Protein AF-A0A923Z1P4-F1 (afdb_monomer_lite)

Radius of gyration: 16.59 Å; chains: 1; bounding box: 38×27×42 Å

pLDDT: mean 94.32, std 3.51, range [76.0, 98.5]

Structure (mmCIF, N/CA/C/O backbone):
data_AF-A0A923Z1P4-F1
#
_entry.id   AF-A0A923Z1P4-F1
#
loop_
_atom_site.group_PDB
_atom_site.id
_atom_site.type_symbol
_atom_site.label_atom_id
_atom_site.label_alt_id
_atom_site.label_comp_id
_atom_site.label_asym_id
_atom_site.label_entity_id
_atom_site.label_seq_id
_atom_site.pdbx_PDB_ins_code
_atom_site.Cartn_x
_atom_site.Cartn_y
_atom_site.Cartn_z
_atom_site.occupancy
_atom_site.B_iso_or_equiv
_atom_site.auth_seq_id
_atom_site.auth_comp_id
_atom_site.auth_asym_id
_atom_site.auth_atom_id
_atom_site.pdbx_PDB_model_num
ATOM 1 N N . GLU A 1 1 ? 2.259 -5.937 19.288 1.00 76.00 1 GLU A N 1
ATOM 2 C CA . GLU A 1 1 ? 2.828 -5.306 18.077 1.00 76.00 1 GLU A CA 1
ATOM 3 C C . GLU A 1 1 ? 3.674 -6.336 17.320 1.00 76.00 1 GLU A C 1
ATOM 5 O O . GLU A 1 1 ? 4.472 -7.015 17.959 1.00 76.00 1 GLU A O 1
ATOM 10 N N . ARG A 1 2 ? 3.454 -6.535 16.008 1.00 88.12 2 ARG A N 1
ATOM 11 C CA . ARG A 1 2 ? 3.975 -7.689 15.226 1.00 88.12 2 ARG A CA 1
ATOM 12 C C . ARG A 1 2 ? 5.436 -7.546 14.744 1.00 88.12 2 ARG A C 1
ATOM 14 O O . ARG A 1 2 ? 5.933 -8.443 14.079 1.00 88.12 2 ARG A O 1
ATOM 21 N N . LYS A 1 3 ? 6.131 -6.449 15.087 1.00 92.75 3 LYS A N 1
ATOM 22 C CA . LYS A 1 3 ? 7.526 -6.152 14.678 1.00 92.75 3 LYS A CA 1
ATOM 23 C C . LYS A 1 3 ? 7.766 -6.278 13.159 1.00 92.75 3 LYS A C 1
ATOM 25 O O . LYS A 1 3 ? 8.771 -6.830 12.732 1.00 92.75 3 LYS A O 1
ATOM 30 N N . LEU A 1 4 ? 6.841 -5.757 12.3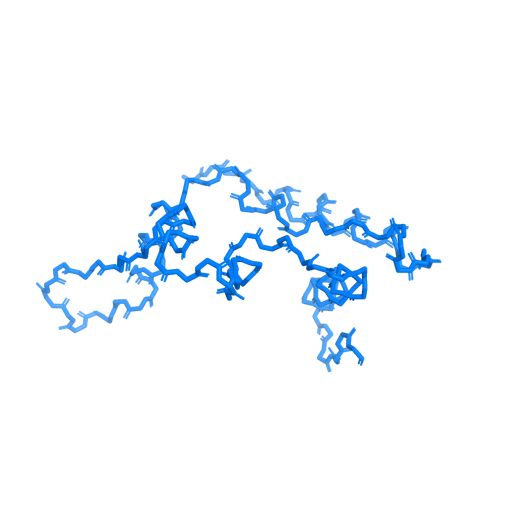51 1.00 94.81 4 LEU A N 1
ATOM 31 C CA . LEU A 1 4 ? 6.850 -5.900 10.885 1.00 94.81 4 LEU A CA 1
ATOM 32 C C . LEU A 1 4 ? 7.547 -4.750 10.139 1.00 94.81 4 LEU A C 1
ATOM 34 O O . LEU A 1 4 ? 7.506 -4.711 8.917 1.00 94.81 4 LEU A O 1
ATOM 38 N N . PHE A 1 5 ? 8.195 -3.817 10.844 1.00 94.06 5 PHE A N 1
ATOM 39 C CA . PHE A 1 5 ? 8.817 -2.643 10.216 1.00 94.06 5 PHE A CA 1
ATOM 40 C C . PHE A 1 5 ? 9.876 -2.987 9.159 1.00 94.06 5 PHE A C 1
ATOM 42 O O . PHE A 1 5 ? 10.008 -2.244 8.196 1.00 94.06 5 PHE A O 1
ATOM 49 N N . TYR A 1 6 ? 10.559 -4.130 9.281 1.00 96.56 6 TYR A N 1
ATOM 50 C CA . TYR A 1 6 ? 11.527 -4.596 8.281 1.00 96.56 6 TYR A CA 1
ATOM 51 C C . TYR A 1 6 ? 10.921 -4.745 6.872 1.00 96.56 6 TYR A C 1
ATOM 53 O O . TYR A 1 6 ? 11.626 -4.554 5.886 1.00 96.56 6 TYR A O 1
ATOM 61 N N . ILE A 1 7 ? 9.612 -5.021 6.764 1.00 97.81 7 ILE A N 1
ATOM 62 C CA . ILE A 1 7 ? 8.909 -5.129 5.476 1.00 97.81 7 ILE A CA 1
ATOM 63 C C . ILE A 1 7 ? 8.951 -3.793 4.730 1.00 97.81 7 ILE A C 1
ATOM 65 O O . ILE A 1 7 ? 9.076 -3.773 3.511 1.00 97.81 7 ILE A O 1
ATOM 69 N N . VAL A 1 8 ? 8.890 -2.664 5.443 1.00 97.62 8 VAL A N 1
ATOM 70 C CA . VAL A 1 8 ? 8.955 -1.329 4.829 1.00 97.62 8 VAL A CA 1
ATOM 71 C C . VAL A 1 8 ? 10.304 -1.130 4.132 1.00 97.62 8 VAL A C 1
ATOM 73 O O . VAL A 1 8 ? 10.337 -0.665 2.992 1.00 97.62 8 VAL A O 1
ATOM 76 N N . ASP A 1 9 ? 11.396 -1.538 4.780 1.00 98.00 9 ASP A N 1
ATOM 77 C CA . ASP A 1 9 ? 12.753 -1.430 4.237 1.00 98.00 9 ASP A CA 1
ATOM 78 C C . ASP A 1 9 ? 12.963 -2.387 3.050 1.00 98.00 9 ASP A C 1
ATOM 80 O O . ASP A 1 9 ? 13.551 -2.009 2.032 1.00 98.00 9 ASP A O 1
ATOM 84 N N . GLU A 1 10 ? 12.441 -3.615 3.140 1.00 98.38 10 GLU A N 1
ATOM 85 C CA . GLU A 1 10 ? 12.479 -4.597 2.049 1.00 98.38 10 GLU A CA 1
ATOM 86 C C . GLU A 1 10 ? 11.696 -4.119 0.823 1.00 98.38 10 GLU A C 1
ATOM 88 O O . GLU A 1 10 ? 12.212 -4.146 -0.298 1.00 98.38 10 GLU A O 1
ATOM 93 N N . VAL A 1 11 ? 10.471 -3.628 1.027 1.00 98.44 11 VAL A N 1
ATOM 94 C CA . VAL A 1 11 ? 9.636 -3.064 -0.038 1.00 98.44 11 VAL A CA 1
ATOM 95 C C . VAL A 1 11 ? 10.314 -1.848 -0.652 1.00 98.44 11 VAL A C 1
ATOM 97 O O . VAL A 1 11 ? 10.318 -1.708 -1.873 1.00 98.44 11 VAL A O 1
ATOM 100 N N . TYR A 1 12 ? 10.954 -0.994 0.150 1.00 98.50 12 TYR A N 1
ATOM 101 C CA . TYR A 1 12 ? 11.709 0.143 -0.370 1.00 98.50 12 TYR A CA 1
ATOM 102 C C . TYR A 1 12 ? 12.844 -0.317 -1.288 1.00 98.50 12 TYR A C 1
ATOM 104 O O . TYR A 1 12 ? 12.942 0.160 -2.421 1.00 98.50 12 TYR A O 1
ATOM 112 N N . ALA A 1 13 ? 13.655 -1.284 -0.853 1.00 98.50 13 ALA A N 1
ATOM 113 C CA . ALA A 1 13 ? 14.743 -1.826 -1.662 1.00 98.50 13 ALA A CA 1
ATOM 114 C C . ALA A 1 13 ? 14.238 -2.440 -2.983 1.00 98.50 13 ALA A C 1
ATOM 116 O O . ALA A 1 13 ? 14.824 -2.195 -4.041 1.00 98.50 13 ALA A O 1
ATOM 117 N N . LYS A 1 14 ? 13.120 -3.178 -2.942 1.00 98.44 14 LYS A N 1
ATOM 118 C CA . LYS A 1 14 ? 12.472 -3.770 -4.124 1.00 98.44 14 LYS A CA 1
ATOM 119 C C . LYS A 1 14 ? 11.867 -2.724 -5.065 1.00 98.44 14 LYS A C 1
ATOM 121 O O . LYS A 1 14 ? 11.988 -2.839 -6.280 1.00 98.44 14 LYS A O 1
ATOM 126 N N . CYS A 1 15 ? 11.234 -1.678 -4.540 1.00 98.00 15 CYS A N 1
ATOM 127 C CA . CYS A 1 15 ? 10.757 -0.559 -5.352 1.00 98.00 15 CYS A CA 1
ATOM 128 C C . CYS A 1 15 ? 11.935 0.155 -6.022 1.00 98.00 15 CYS A C 1
ATOM 130 O O . CYS A 1 15 ? 11.873 0.483 -7.207 1.00 98.00 15 CYS A O 1
ATOM 132 N N . LYS A 1 16 ? 13.031 0.362 -5.282 1.00 98.12 16 LYS A N 1
ATOM 133 C CA . LYS A 1 16 ? 14.200 1.093 -5.769 1.00 98.12 16 LYS A CA 1
ATOM 134 C C . LYS A 1 16 ? 14.961 0.352 -6.866 1.00 98.12 16 LYS A C 1
ATOM 136 O O . LYS A 1 16 ? 15.425 0.990 -7.808 1.00 98.12 16 LYS A O 1
ATOM 141 N N . SER A 1 17 ? 15.042 -0.978 -6.798 1.00 98.00 17 SER A N 1
ATOM 142 C CA . SER A 1 17 ? 15.678 -1.790 -7.846 1.00 98.00 17 SER A CA 1
ATOM 143 C C . SER A 1 17 ? 14.955 -1.724 -9.198 1.00 98.00 17 SER A C 1
ATOM 145 O O . SER A 1 17 ? 15.564 -2.030 -10.222 1.00 98.00 17 SER A O 1
ATOM 147 N N . GLN A 1 18 ? 13.694 -1.276 -9.219 1.00 97.38 18 GLN A N 1
ATOM 148 C CA . GLN A 1 18 ? 12.877 -1.174 -10.428 1.00 97.38 18 GLN A CA 1
ATOM 149 C C . GLN A 1 18 ? 12.852 0.227 -11.069 1.00 97.38 18 GLN A C 1
ATOM 151 O O . GLN A 1 18 ? 12.192 0.401 -12.088 1.00 97.38 18 GLN A O 1
ATOM 156 N N . GLU A 1 19 ? 13.555 1.236 -10.530 1.00 94.00 19 GLU A N 1
ATOM 157 C CA . GLU A 1 19 ? 13.435 2.636 -11.000 1.00 94.00 19 GLU A CA 1
ATOM 158 C C . GLU A 1 19 ? 13.753 2.858 -12.486 1.00 94.00 19 GLU A C 1
ATOM 160 O O . GLU A 1 19 ? 13.250 3.814 -13.073 1.00 94.00 19 GLU A O 1
ATOM 165 N N . ASN A 1 20 ? 14.589 2.001 -13.076 1.00 94.44 20 ASN A N 1
ATOM 166 C CA . ASN A 1 20 ? 15.034 2.117 -14.467 1.00 94.44 20 ASN A CA 1
ATOM 167 C C . ASN A 1 20 ? 14.440 1.036 -15.383 1.00 94.44 20 ASN A C 1
ATOM 169 O O . ASN A 1 20 ? 14.871 0.911 -16.530 1.00 94.44 20 ASN A O 1
ATOM 173 N N . LEU A 1 21 ? 13.502 0.230 -14.880 1.00 96.69 21 LEU A N 1
ATOM 174 C CA . LEU A 1 21 ? 12.798 -0.754 -15.694 1.00 96.69 21 LEU A CA 1
ATOM 175 C C . LEU A 1 21 ? 11.761 -0.073 -16.586 1.00 96.69 21 LEU A C 1
ATOM 177 O O . LEU A 1 21 ? 11.294 1.032 -16.298 1.00 96.69 21 LEU A O 1
ATOM 181 N N . LYS A 1 22 ? 11.389 -0.749 -17.673 1.00 96.62 22 LYS A N 1
ATOM 182 C CA . LYS A 1 22 ? 10.224 -0.339 -18.457 1.00 96.62 22 LYS A CA 1
ATOM 183 C C . LYS A 1 22 ? 8.960 -0.639 -17.666 1.00 96.62 22 LYS A C 1
ATOM 185 O O . LYS A 1 22 ? 8.941 -1.588 -16.888 1.00 96.62 22 LYS A O 1
ATOM 190 N N . ASP A 1 23 ? 7.905 0.138 -17.893 1.00 95.75 23 ASP A N 1
ATOM 191 C CA . ASP A 1 23 ? 6.641 0.010 -17.160 1.00 95.75 23 ASP A CA 1
ATOM 192 C C . ASP A 1 23 ? 6.135 -1.436 -17.133 1.00 95.75 23 ASP A C 1
ATOM 194 O O . ASP A 1 23 ? 5.701 -1.911 -16.087 1.00 95.75 23 ASP A O 1
ATOM 198 N N . GLU A 1 24 ? 6.220 -2.148 -18.262 1.00 95.88 24 GLU A N 1
ATOM 199 C CA . GLU A 1 24 ? 5.731 -3.524 -18.415 1.00 95.88 24 GLU A CA 1
ATOM 200 C C . GLU A 1 24 ? 6.478 -4.543 -17.541 1.00 95.88 24 GLU A C 1
ATOM 202 O O . GLU A 1 24 ? 5.980 -5.643 -17.313 1.00 95.88 24 GLU A O 1
ATOM 207 N N . GLU A 1 25 ? 7.666 -4.184 -17.057 1.00 95.94 25 GLU A N 1
ATOM 208 C CA . GLU A 1 25 ? 8.510 -5.008 -16.193 1.00 95.94 25 GLU A CA 1
ATOM 209 C C . GLU A 1 25 ? 8.346 -4.634 -14.707 1.00 95.94 25 GLU A C 1
ATOM 211 O O . GLU A 1 25 ? 8.867 -5.336 -13.839 1.00 95.94 25 GLU A O 1
ATOM 216 N N . VAL A 1 26 ? 7.621 -3.549 -14.390 1.00 96.75 26 VAL A N 1
ATOM 217 C CA . VAL A 1 26 ? 7.443 -3.073 -13.012 1.00 96.75 26 VAL A CA 1
ATOM 218 C C . VAL A 1 26 ? 6.317 -3.823 -12.302 1.00 96.75 26 VAL A C 1
ATOM 220 O O . VAL A 1 26 ? 5.151 -3.794 -12.701 1.00 96.75 26 VAL A O 1
ATOM 223 N N . THR A 1 27 ? 6.657 -4.411 -11.158 1.00 96.69 27 THR A N 1
ATOM 224 C CA . THR A 1 27 ? 5.718 -5.025 -10.210 1.00 96.69 27 THR A CA 1
ATOM 225 C C . THR A 1 27 ? 5.455 -4.091 -9.030 1.00 96.69 27 THR A C 1
ATOM 227 O O . THR A 1 27 ? 6.394 -3.510 -8.478 1.00 96.69 27 THR A O 1
ATOM 230 N N . ASN A 1 28 ? 4.193 -3.953 -8.613 1.00 97.25 28 ASN A N 1
ATOM 231 C CA . ASN A 1 28 ? 3.833 -3.226 -7.395 1.00 97.25 28 ASN A CA 1
ATOM 232 C C . ASN A 1 28 ? 4.226 -4.038 -6.148 1.00 97.25 28 ASN A C 1
ATOM 234 O O . ASN A 1 28 ? 3.557 -5.013 -5.816 1.00 97.25 28 ASN A O 1
ATOM 238 N N . PHE A 1 29 ? 5.279 -3.617 -5.443 1.00 97.75 29 PHE A N 1
ATOM 239 C CA . PHE A 1 29 ? 5.711 -4.265 -4.195 1.00 97.75 29 PHE A CA 1
ATOM 240 C C . PHE A 1 29 ? 5.072 -3.662 -2.942 1.00 97.75 29 PHE A C 1
ATOM 242 O O . PHE A 1 29 ? 5.194 -4.223 -1.857 1.00 97.75 29 PHE A O 1
ATOM 249 N N . VAL A 1 30 ? 4.359 -2.540 -3.064 1.00 97.12 30 VAL A N 1
ATOM 250 C CA . VAL A 1 30 ? 3.716 -1.871 -1.922 1.00 97.12 30 VAL A CA 1
ATOM 251 C C . VAL A 1 30 ? 2.605 -2.736 -1.317 1.00 97.12 30 VAL A C 1
ATOM 253 O O . VAL A 1 30 ? 2.328 -2.636 -0.124 1.00 97.12 30 VAL A O 1
ATOM 256 N N . THR A 1 31 ? 2.015 -3.644 -2.100 1.00 96.62 31 THR A N 1
ATOM 257 C CA . THR A 1 31 ? 1.039 -4.637 -1.617 1.00 96.62 31 THR A CA 1
ATOM 258 C C . THR A 1 31 ? 1.606 -5.540 -0.518 1.00 96.62 31 THR A C 1
ATOM 260 O O . THR A 1 31 ? 0.866 -5.936 0.382 1.00 96.62 31 THR A O 1
ATOM 263 N N . GLU A 1 32 ? 2.916 -5.804 -0.507 1.00 97.44 32 GLU A N 1
ATOM 264 C CA . GLU A 1 32 ? 3.560 -6.635 0.518 1.00 97.44 32 GLU A CA 1
ATOM 265 C C . GLU A 1 32 ? 3.493 -6.017 1.923 1.00 97.44 32 GLU A C 1
ATOM 267 O O . GLU A 1 32 ? 3.513 -6.749 2.909 1.00 97.44 32 GLU A O 1
ATOM 272 N N . ILE A 1 33 ? 3.351 -4.689 2.036 1.00 96.75 33 ILE A N 1
ATOM 273 C CA . ILE A 1 33 ? 3.153 -4.012 3.329 1.00 96.75 33 ILE A CA 1
ATOM 274 C C . ILE A 1 33 ? 1.840 -4.463 3.975 1.00 96.75 33 ILE A C 1
ATOM 276 O O . ILE A 1 33 ? 1.761 -4.595 5.196 1.00 96.75 33 ILE A O 1
ATOM 280 N N . TYR A 1 34 ? 0.816 -4.710 3.158 1.00 94.88 34 TYR A N 1
ATOM 281 C CA . TYR A 1 34 ? -0.528 -5.058 3.610 1.00 94.88 34 TYR A CA 1
ATOM 282 C C . TYR A 1 34 ? -0.765 -6.571 3.673 1.00 94.88 34 TYR A C 1
ATOM 284 O O . TYR A 1 34 ? -1.615 -7.008 4.439 1.00 94.88 34 TYR A O 1
ATOM 292 N N . ALA A 1 35 ? 0.013 -7.374 2.941 1.00 95.56 35 ALA A N 1
ATOM 293 C CA . ALA A 1 35 ? -0.120 -8.833 2.888 1.00 95.56 35 ALA A CA 1
ATOM 294 C C . ALA A 1 35 ? -0.150 -9.563 4.256 1.00 95.56 35 ALA A C 1
ATOM 296 O O . ALA A 1 35 ? -0.833 -10.580 4.357 1.00 95.56 35 ALA A O 1
ATOM 297 N N . PRO A 1 36 ? 0.540 -9.103 5.323 1.00 96.38 36 PRO A N 1
ATOM 298 C CA . PRO A 1 36 ? 0.460 -9.746 6.636 1.00 96.38 36 PRO A CA 1
ATOM 299 C C . PRO A 1 36 ? -0.857 -9.517 7.390 1.00 96.38 36 PRO A C 1
ATOM 301 O O . PRO A 1 36 ? -1.019 -10.091 8.473 1.00 96.38 36 PRO A O 1
ATOM 304 N N . PHE A 1 37 ? -1.736 -8.647 6.890 1.00 94.75 37 PHE A N 1
ATOM 305 C CA . PHE A 1 37 ? -2.941 -8.195 7.577 1.00 94.75 37 PHE A CA 1
ATOM 306 C C . PHE A 1 37 ? -4.202 -8.695 6.882 1.00 94.75 37 PHE A C 1
ATOM 308 O O . PHE A 1 37 ? -4.332 -8.626 5.662 1.00 94.75 37 PHE A O 1
ATOM 315 N N . GLU A 1 38 ? -5.173 -9.117 7.681 1.00 94.12 38 GLU A N 1
ATOM 316 C CA . GLU A 1 38 ? -6.518 -9.388 7.189 1.00 94.12 38 GLU A CA 1
ATOM 317 C C . GLU A 1 38 ? -7.244 -8.071 6.850 1.00 94.12 38 GLU A C 1
ATOM 319 O O . GLU A 1 38 ? -7.056 -7.063 7.544 1.00 94.12 38 GLU A O 1
ATOM 324 N N . PRO A 1 39 ? -8.159 -8.053 5.861 1.00 91.75 39 PRO A N 1
ATOM 325 C CA . PRO A 1 39 ? -8.941 -6.857 5.532 1.00 91.75 39 PRO A CA 1
ATOM 326 C C . PRO A 1 39 ? -9.682 -6.249 6.735 1.00 91.75 39 PRO A C 1
ATOM 328 O O . PRO A 1 39 ? -9.817 -5.026 6.849 1.00 91.75 39 PRO A O 1
ATOM 331 N N . GLN A 1 40 ? -10.130 -7.092 7.672 1.00 93.19 40 GLN A N 1
ATOM 332 C CA . GLN A 1 40 ? -10.777 -6.638 8.901 1.00 93.19 40 GLN A CA 1
ATOM 333 C C . GLN A 1 40 ? -9.801 -5.920 9.846 1.00 93.19 40 GLN A C 1
ATOM 335 O O . GLN A 1 40 ? -10.183 -4.906 10.424 1.00 93.19 40 GLN A O 1
ATOM 340 N N . GLU A 1 41 ? -8.543 -6.369 9.961 1.00 94.75 41 GLU A N 1
ATOM 341 C CA . GLU A 1 41 ? -7.523 -5.686 10.776 1.00 94.75 41 GLU A CA 1
ATOM 342 C C . GLU A 1 41 ? -7.263 -4.270 10.244 1.00 94.75 41 GLU A C 1
ATOM 344 O O . GLU A 1 41 ? -7.170 -3.312 11.016 1.00 94.75 41 GLU A O 1
ATOM 349 N N . VAL A 1 42 ? -7.198 -4.120 8.917 1.00 94.00 42 VAL A N 1
ATOM 350 C CA . VAL A 1 42 ? -7.053 -2.811 8.266 1.00 94.00 42 VAL A CA 1
ATOM 351 C C . VAL A 1 42 ? -8.274 -1.935 8.554 1.00 94.00 42 VAL A C 1
ATOM 353 O O . VAL A 1 42 ? -8.125 -0.787 8.971 1.00 94.00 42 VAL A O 1
ATOM 356 N N . SER A 1 43 ? -9.481 -2.479 8.400 1.00 94.38 43 SER A N 1
ATOM 357 C CA . SER A 1 43 ? -10.738 -1.759 8.652 1.00 94.38 43 SER A CA 1
ATOM 358 C C . SER A 1 43 ? -10.862 -1.293 10.107 1.00 94.38 43 SER A C 1
ATOM 360 O O . SER A 1 43 ? -11.231 -0.145 10.377 1.00 94.38 43 SER A O 1
ATOM 362 N N . ASP A 1 44 ? -10.495 -2.156 11.054 1.00 95.25 44 ASP A N 1
ATOM 363 C CA . ASP A 1 44 ? -10.473 -1.840 12.480 1.00 95.25 44 ASP A CA 1
ATOM 364 C C . ASP A 1 44 ? -9.443 -0.746 12.785 1.00 95.25 44 ASP A C 1
ATOM 366 O O . ASP A 1 44 ? -9.743 0.188 13.530 1.00 95.25 44 ASP A O 1
ATOM 370 N N . LYS A 1 45 ? -8.263 -0.787 12.151 1.00 95.44 45 LYS A N 1
ATOM 371 C CA . LYS A 1 45 ? -7.246 0.253 12.336 1.00 95.44 45 LYS A CA 1
ATOM 372 C C . LYS A 1 45 ? -7.670 1.606 11.768 1.00 95.44 45 LYS A C 1
ATOM 374 O O . LYS A 1 45 ? -7.412 2.632 12.393 1.00 95.44 45 LYS A O 1
ATOM 379 N N . ILE A 1 46 ? -8.349 1.635 10.621 1.00 94.81 46 ILE A N 1
ATOM 380 C CA . ILE A 1 46 ? -8.923 2.879 10.081 1.00 94.81 46 ILE A CA 1
ATOM 381 C C . ILE A 1 46 ? -10.000 3.407 11.040 1.00 94.81 46 ILE A C 1
ATOM 383 O O . ILE A 1 46 ? -10.038 4.606 11.312 1.00 94.81 46 ILE A O 1
ATOM 387 N N . SER A 1 47 ? -10.832 2.521 11.599 1.00 95.94 47 SER A N 1
ATOM 388 C CA . SER A 1 47 ? -11.849 2.893 12.593 1.00 95.94 47 SER A CA 1
ATOM 389 C C . SER A 1 47 ? -11.208 3.556 13.813 1.00 95.94 47 SER A C 1
ATOM 391 O O . SER A 1 47 ? -11.656 4.618 14.234 1.00 95.94 47 SER A O 1
ATOM 393 N N . GLU A 1 48 ? -10.117 2.988 14.331 1.00 95.06 48 GLU A N 1
ATOM 394 C CA . GLU A 1 48 ? -9.337 3.563 15.432 1.00 95.06 48 GLU A CA 1
ATOM 395 C C . GLU A 1 48 ? -8.790 4.958 15.084 1.00 95.06 48 GLU A C 1
ATOM 397 O O . GLU A 1 48 ? -8.940 5.884 15.875 1.00 95.06 48 GLU A O 1
ATOM 402 N N . ILE A 1 49 ? -8.210 5.134 13.888 1.00 95.50 49 ILE A N 1
ATOM 403 C CA . ILE A 1 49 ? -7.631 6.414 13.437 1.00 95.50 49 ILE A CA 1
ATOM 404 C C . ILE A 1 49 ? -8.700 7.507 13.297 1.00 95.50 49 ILE A C 1
ATOM 406 O O . ILE A 1 49 ? -8.434 8.671 13.594 1.00 95.50 49 ILE A O 1
ATOM 410 N N . LEU A 1 50 ? -9.898 7.153 12.824 1.00 94.81 50 LEU A N 1
ATOM 411 C CA . LEU A 1 50 ? -10.987 8.108 12.599 1.00 94.81 50 LEU A CA 1
ATOM 412 C C . LEU A 1 50 ? -11.839 8.373 13.848 1.00 94.81 50 LEU A C 1
ATOM 414 O O . LEU A 1 50 ? -12.590 9.351 13.876 1.00 94.81 50 LEU A O 1
ATOM 418 N N . THR A 1 51 ? -11.746 7.531 14.878 1.00 95.69 51 THR A N 1
ATOM 419 C CA . THR A 1 51 ? -12.520 7.708 16.110 1.00 95.69 51 THR A CA 1
ATOM 420 C C . THR A 1 51 ? -11.915 8.822 16.957 1.00 95.69 51 THR A C 1
ATOM 422 O O . THR A 1 51 ? -10.849 8.673 17.548 1.00 95.69 51 THR A O 1
ATOM 425 N N . SER A 1 52 ? -12.622 9.950 17.052 1.00 95.19 52 SER A N 1
ATOM 426 C CA . SER A 1 52 ? -12.264 11.030 17.978 1.00 95.19 52 SER A CA 1
ATOM 427 C C . SER A 1 52 ? -12.470 10.607 19.437 1.00 95.19 52 SER A C 1
ATOM 429 O O . SER A 1 52 ? -13.410 9.876 19.752 1.00 95.19 52 SER A O 1
ATOM 431 N N . SER A 1 53 ? -11.656 11.153 20.345 1.00 94.50 53 SER A N 1
ATOM 432 C CA . SER A 1 53 ? -11.772 10.953 21.797 1.00 94.50 53 SER A CA 1
ATOM 433 C C . SER A 1 53 ? -13.119 11.386 22.387 1.00 94.50 53 SER A C 1
ATOM 435 O O . SER A 1 53 ? -13.493 10.922 23.461 1.00 94.50 53 SER A O 1
ATOM 437 N N . ASP A 1 54 ? -13.850 12.270 21.704 1.00 97.25 54 ASP A N 1
ATOM 438 C CA . ASP A 1 54 ? -15.164 12.749 22.152 1.00 97.25 54 ASP A CA 1
ATOM 439 C C . ASP A 1 54 ? -16.292 11.736 21.891 1.00 97.25 54 ASP A C 1
ATOM 441 O O . ASP A 1 54 ? -17.391 11.857 22.444 1.00 97.25 54 ASP A O 1
ATOM 445 N N . ILE A 1 55 ? -16.039 10.726 21.054 1.00 95.88 55 ILE A N 1
ATOM 446 C CA . ILE A 1 55 ? -17.011 9.693 20.709 1.00 95.88 55 ILE A CA 1
ATOM 447 C C . ILE A 1 55 ? -17.027 8.633 21.813 1.00 95.88 55 ILE A C 1
ATOM 449 O O . ILE A 1 55 ? -16.035 7.966 22.087 1.00 95.88 55 ILE A O 1
ATOM 453 N N . LYS A 1 56 ? -18.193 8.454 22.441 1.00 94.62 56 LYS A N 1
ATOM 454 C CA . LYS A 1 56 ? -18.407 7.495 23.543 1.00 94.62 56 LYS A CA 1
ATOM 455 C C . LYS A 1 56 ? -19.042 6.173 23.100 1.00 94.62 56 LYS A C 1
ATOM 457 O O . LYS A 1 56 ? -19.440 5.375 23.944 1.00 94.62 56 LYS A O 1
ATOM 462 N N . ALA A 1 57 ? -19.190 5.975 21.794 1.00 95.06 57 ALA A N 1
ATOM 463 C CA . ALA A 1 57 ? -19.737 4.768 21.188 1.00 95.06 57 ALA A CA 1
ATOM 464 C C . ALA A 1 57 ? -18.652 4.042 20.387 1.00 95.06 57 ALA A C 1
ATOM 466 O O . ALA A 1 57 ? -17.705 4.664 19.912 1.00 95.06 57 ALA A O 1
ATOM 467 N N . GLU A 1 58 ? -18.806 2.731 20.218 1.00 93.62 58 GLU A N 1
ATOM 468 C CA . GLU A 1 58 ? -17.938 1.963 19.330 1.00 93.62 58 GLU A CA 1
ATOM 469 C C . GLU A 1 58 ? -18.190 2.373 17.874 1.00 93.62 58 GLU A C 1
ATOM 471 O O . GLU A 1 58 ? -19.326 2.344 17.394 1.00 93.62 58 GLU A O 1
ATOM 476 N N . VAL A 1 59 ? -17.125 2.762 17.173 1.00 94.75 59 VAL A N 1
ATOM 477 C CA . VAL A 1 59 ? -17.162 3.076 15.743 1.00 94.75 59 VAL A CA 1
ATOM 478 C C . VAL A 1 59 ? -16.533 1.920 14.985 1.00 94.75 59 VAL A C 1
ATOM 480 O O . VAL A 1 59 ? -15.412 1.503 15.276 1.00 94.75 59 VAL A O 1
ATOM 483 N N . LYS A 1 60 ? -17.255 1.421 13.983 1.00 95.00 60 LYS A N 1
ATOM 484 C CA . LYS A 1 60 ? -16.777 0.399 13.056 1.00 95.00 60 LYS A CA 1
ATOM 485 C C . LYS A 1 60 ? -16.946 0.881 11.628 1.00 95.00 60 LYS A C 1
ATOM 487 O O . LYS A 1 60 ? -18.007 1.376 11.253 1.00 95.00 60 LYS A O 1
ATOM 492 N N . ILE A 1 61 ? -15.901 0.703 10.833 1.00 92.56 61 ILE A N 1
ATOM 493 C CA . ILE A 1 61 ? -15.929 0.901 9.389 1.00 92.56 61 ILE A CA 1
ATOM 494 C C . ILE A 1 61 ? -16.138 -0.456 8.741 1.00 92.56 61 ILE A C 1
ATOM 496 O O . ILE A 1 61 ? -15.393 -1.401 8.992 1.00 92.56 61 ILE A O 1
ATOM 500 N N . ILE A 1 62 ? -17.169 -0.536 7.907 1.00 91.00 62 ILE A N 1
ATOM 501 C CA . ILE A 1 62 ? -17.537 -1.749 7.190 1.00 91.00 62 ILE A CA 1
ATOM 502 C C . ILE A 1 62 ? -17.283 -1.494 5.710 1.00 91.00 62 ILE A C 1
ATOM 504 O O . ILE A 1 62 ? -17.932 -0.639 5.105 1.00 91.00 62 ILE A O 1
ATOM 508 N N . PHE A 1 63 ? -16.346 -2.243 5.135 1.00 88.56 63 PHE A N 1
ATOM 509 C CA . PHE A 1 63 ? -16.149 -2.299 3.691 1.00 88.56 63 PHE A CA 1
ATOM 510 C C . PHE A 1 63 ? -16.895 -3.497 3.106 1.00 88.56 63 PHE A C 1
ATOM 512 O O . PHE A 1 63 ? -17.013 -4.547 3.736 1.00 88.56 63 PHE A O 1
ATOM 519 N N . GLN A 1 64 ? -17.391 -3.334 1.881 1.00 88.69 64 GLN A N 1
ATOM 520 C CA . GLN A 1 64 ? -17.862 -4.460 1.085 1.00 88.69 64 GLN A CA 1
ATOM 521 C C . GLN A 1 64 ? -16.660 -5.314 0.657 1.00 88.69 64 GLN A C 1
ATOM 523 O O . GLN A 1 64 ? -15.613 -4.758 0.324 1.00 88.69 64 GLN A O 1
ATOM 528 N N . THR A 1 65 ? -16.800 -6.643 0.634 1.00 91.25 65 THR A N 1
ATOM 529 C CA . THR A 1 65 ? -15.716 -7.507 0.135 1.00 91.25 65 THR A CA 1
ATOM 530 C C . THR A 1 65 ? -15.487 -7.293 -1.362 1.00 91.25 65 THR A C 1
ATOM 532 O O . THR A 1 65 ? -16.399 -6.874 -2.083 1.00 91.25 65 THR A O 1
ATOM 535 N N . VAL A 1 66 ? -14.283 -7.600 -1.850 1.00 91.31 66 VAL A N 1
ATOM 536 C CA . VAL A 1 66 ? -13.947 -7.458 -3.277 1.00 91.31 66 VAL A CA 1
ATOM 537 C C . VAL A 1 66 ? -14.855 -8.339 -4.140 1.00 91.31 66 VAL A C 1
ATOM 539 O O . VAL A 1 66 ? -15.371 -7.890 -5.161 1.00 91.31 66 VAL A O 1
ATOM 542 N N . GLU A 1 67 ? -15.162 -9.553 -3.686 1.00 93.19 67 GLU A N 1
ATOM 543 C CA . GLU A 1 67 ? -16.059 -10.474 -4.387 1.00 93.19 67 GLU A CA 1
ATOM 544 C C . GLU A 1 67 ? -17.465 -9.882 -4.517 1.00 93.19 67 GLU A C 1
ATOM 546 O O . GLU A 1 67 ? -18.074 -9.904 -5.588 1.00 93.19 67 GLU A O 1
ATOM 551 N N . ASN A 1 68 ? -17.984 -9.300 -3.436 1.00 93.75 68 ASN A N 1
ATOM 552 C CA . ASN A 1 68 ? -19.304 -8.692 -3.464 1.00 93.75 68 ASN A CA 1
ATOM 553 C C . ASN A 1 68 ? -19.329 -7.385 -4.270 1.00 93.75 68 ASN A C 1
ATOM 555 O O . ASN A 1 68 ? -20.359 -7.059 -4.863 1.00 93.75 68 ASN A O 1
ATOM 559 N N . LEU A 1 69 ? -18.219 -6.640 -4.320 1.00 92.38 69 LEU A N 1
ATOM 560 C CA . LEU A 1 69 ? -18.062 -5.504 -5.227 1.00 92.38 69 LEU A CA 1
ATOM 561 C C . LEU A 1 69 ? -18.181 -5.962 -6.685 1.00 92.38 69 LEU A C 1
ATOM 563 O O . LEU A 1 69 ? -18.917 -5.348 -7.457 1.00 92.38 69 LEU A O 1
ATOM 567 N N . HIS A 1 70 ? -17.536 -7.069 -7.056 1.00 94.00 70 HIS A N 1
ATOM 568 C CA . HIS A 1 70 ? -17.632 -7.629 -8.408 1.00 94.00 70 HIS A CA 1
ATOM 569 C C . HIS A 1 70 ? -19.047 -8.116 -8.748 1.00 94.00 70 HIS A C 1
ATOM 571 O O . HIS A 1 70 ? -19.494 -7.938 -9.881 1.00 94.00 70 HIS A O 1
ATOM 577 N N . ILE A 1 71 ? -19.782 -8.668 -7.776 1.00 96.06 71 ILE A N 1
ATOM 578 C CA . ILE A 1 71 ? -21.197 -9.045 -7.949 1.00 96.06 71 ILE A CA 1
ATOM 579 C C . ILE A 1 71 ? -22.073 -7.805 -8.170 1.00 96.06 71 ILE A C 1
ATOM 581 O O . ILE A 1 71 ? -22.930 -7.801 -9.054 1.00 96.06 71 ILE A O 1
ATOM 585 N N . ALA A 1 72 ? -21.871 -6.752 -7.376 1.00 93.88 72 ALA A N 1
ATOM 586 C CA . ALA A 1 72 ? -22.678 -5.536 -7.445 1.00 93.88 72 ALA A CA 1
ATOM 587 C C . ALA A 1 72 ? -22.383 -4.698 -8.703 1.00 93.88 72 ALA A C 1
ATOM 589 O O . ALA A 1 72 ? -23.298 -4.130 -9.302 1.00 93.88 72 ALA A O 1
ATOM 590 N N . CYS A 1 73 ? -21.115 -4.639 -9.118 1.00 93.44 73 CYS A N 1
ATOM 591 C CA . CYS A 1 73 ? -20.615 -3.758 -10.172 1.00 93.44 73 CYS A CA 1
ATOM 592 C C . CYS A 1 73 ? -19.800 -4.517 -11.243 1.00 93.44 73 CYS A C 1
ATOM 594 O O . CYS A 1 73 ? -18.659 -4.148 -11.523 1.00 93.44 73 CYS A O 1
ATOM 596 N N . PRO A 1 74 ? -20.368 -5.516 -11.945 1.00 93.19 74 PRO A N 1
ATOM 597 C CA . PRO A 1 74 ? -19.608 -6.441 -12.800 1.00 93.19 74 PRO A CA 1
ATOM 598 C C . PRO A 1 74 ? -18.924 -5.795 -14.016 1.00 93.19 74 PRO A C 1
ATOM 600 O O . PRO A 1 74 ? -18.060 -6.401 -14.640 1.00 93.19 74 PRO A O 1
ATOM 603 N N . LYS A 1 75 ? -19.320 -4.573 -14.391 1.00 93.38 75 LYS A N 1
ATOM 604 C CA . LYS A 1 75 ? -18.724 -3.813 -15.507 1.00 93.38 75 LYS A CA 1
ATOM 605 C C . LYS A 1 75 ? -17.770 -2.707 -15.054 1.00 93.38 75 LYS A C 1
ATOM 607 O O . LYS A 1 75 ? -17.148 -2.074 -15.896 1.00 93.38 75 LYS A O 1
ATOM 612 N N . ASN A 1 76 ? -17.690 -2.453 -13.751 1.00 88.75 76 ASN A N 1
ATOM 613 C CA . ASN A 1 76 ? -16.906 -1.377 -13.154 1.00 88.75 76 ASN A CA 1
ATOM 614 C C . ASN A 1 76 ? -16.276 -1.909 -11.864 1.00 88.75 76 ASN A C 1
ATOM 616 O O . ASN A 1 76 ? -16.683 -1.515 -10.774 1.00 88.75 76 ASN A O 1
ATOM 620 N N . LEU A 1 77 ? -15.340 -2.853 -12.003 1.00 88.75 77 LEU A N 1
ATOM 621 C CA . LEU A 1 77 ? -14.819 -3.610 -10.864 1.00 88.75 77 LEU A CA 1
ATOM 622 C C . LEU A 1 77 ? -14.123 -2.693 -9.855 1.00 88.75 77 LEU A C 1
ATOM 624 O O . LEU A 1 77 ? -14.453 -2.753 -8.679 1.00 88.75 77 LEU A O 1
ATOM 628 N N . GLY A 1 78 ? -13.240 -1.796 -10.318 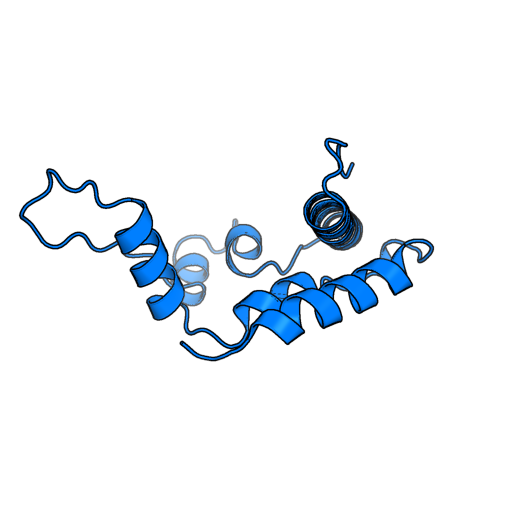1.00 88.88 78 GLY A N 1
ATOM 629 C CA . GLY A 1 78 ? -12.657 -0.723 -9.495 1.00 88.88 78 GLY A CA 1
ATOM 630 C C . GLY A 1 78 ? -11.941 -1.200 -8.224 1.00 88.88 78 GLY A C 1
ATOM 631 O O . GLY A 1 78 ? -11.685 -0.412 -7.322 1.00 88.88 78 GLY A O 1
ATOM 632 N N . ASP A 1 79 ? -11.629 -2.482 -8.141 1.00 92.44 79 ASP A N 1
ATOM 633 C CA . ASP A 1 79 ? -11.070 -3.169 -6.987 1.00 92.44 79 ASP A CA 1
ATOM 634 C C . ASP A 1 79 ? -9.606 -2.815 -6.745 1.00 92.44 79 ASP A C 1
ATOM 636 O O . ASP A 1 79 ? -9.165 -2.824 -5.600 1.00 92.44 79 ASP A O 1
ATOM 640 N N . TRP A 1 80 ? -8.889 -2.395 -7.788 1.00 92.31 80 TRP A N 1
ATOM 641 C CA . TRP A 1 80 ? -7.509 -1.911 -7.704 1.00 92.31 80 TRP A CA 1
ATOM 642 C C . TRP A 1 80 ? -7.300 -0.784 -6.678 1.00 92.31 80 TRP A C 1
ATOM 644 O O . TRP A 1 80 ? -6.208 -0.670 -6.123 1.00 92.31 80 TRP A O 1
ATOM 654 N N . TYR A 1 81 ? -8.334 0.015 -6.366 1.00 88.12 81 TYR A N 1
ATOM 655 C CA . TYR A 1 81 ? -8.285 1.011 -5.283 1.00 88.12 81 TYR A CA 1
ATOM 656 C C . TYR A 1 81 ? -8.075 0.385 -3.896 1.00 88.12 81 TYR A C 1
ATOM 658 O O . TYR A 1 81 ? -7.543 1.042 -3.003 1.00 88.12 81 TYR A O 1
ATOM 666 N N . PHE A 1 82 ? -8.505 -0.864 -3.716 1.00 89.62 82 PHE A N 1
ATOM 667 C CA . PHE A 1 82 ? -8.469 -1.598 -2.453 1.00 89.62 82 PHE A CA 1
ATOM 668 C C . PHE A 1 82 ? -7.403 -2.698 -2.451 1.00 89.62 82 PHE A C 1
ATOM 670 O O . PHE A 1 82 ? -6.802 -2.956 -1.413 1.00 89.62 82 PHE A O 1
ATOM 677 N N . THR A 1 83 ? -7.153 -3.337 -3.596 1.00 92.06 83 THR A N 1
ATOM 678 C CA . THR A 1 83 ? -6.195 -4.447 -3.720 1.00 92.06 83 THR A CA 1
ATOM 679 C C . THR A 1 83 ? -4.782 -3.984 -4.066 1.00 92.06 83 THR A C 1
ATOM 681 O O . THR A 1 83 ? -3.817 -4.694 -3.794 1.00 92.06 83 THR A O 1
ATOM 684 N N . GLY A 1 84 ? -4.641 -2.805 -4.684 1.00 93.38 84 GLY A N 1
ATOM 685 C CA . GLY A 1 84 ? -3.379 -2.353 -5.268 1.00 93.38 84 GLY A CA 1
ATOM 686 C C . GLY A 1 84 ? -2.988 -3.090 -6.556 1.00 93.38 84 GLY A C 1
ATOM 687 O O . GLY A 1 84 ? -1.871 -2.894 -7.038 1.00 93.38 84 GLY A O 1
ATOM 688 N N . ASP A 1 85 ? -3.878 -3.913 -7.119 1.00 93.25 85 ASP A N 1
ATOM 689 C CA . ASP A 1 85 ? -3.671 -4.604 -8.396 1.00 93.25 85 ASP A CA 1
ATOM 690 C C . ASP A 1 85 ? -4.023 -3.675 -9.565 1.00 93.25 85 ASP A C 1
ATOM 692 O O . ASP A 1 85 ? -5.141 -3.663 -10.083 1.00 93.25 85 ASP A O 1
ATOM 696 N N . TYR A 1 86 ? -3.092 -2.788 -9.917 1.00 93.75 86 TYR A N 1
ATOM 697 C CA . TYR A 1 86 ? -3.339 -1.774 -10.935 1.00 93.75 86 TYR A CA 1
ATOM 698 C C . TYR A 1 86 ? -3.519 -2.405 -12.324 1.00 93.75 86 TYR A C 1
ATOM 700 O O . TYR A 1 86 ? -2.664 -3.165 -12.774 1.00 93.75 86 TYR A O 1
ATOM 708 N N . PRO A 1 87 ? -4.540 -1.987 -13.099 1.00 90.88 87 PRO A N 1
ATOM 709 C CA . PRO A 1 87 ? -4.804 -2.558 -14.421 1.00 90.88 87 PRO A CA 1
ATOM 710 C C . PRO A 1 87 ? -3.797 -2.114 -15.493 1.00 90.88 87 PRO A C 1
ATOM 712 O O . PRO A 1 87 ? -3.891 -2.539 -16.643 1.00 90.88 87 PRO A O 1
ATOM 715 N N . THR A 1 88 ? -2.872 -1.207 -15.162 1.00 92.75 88 THR A N 1
ATOM 716 C CA . THR A 1 88 ? -1.888 -0.676 -16.108 1.00 92.75 88 THR A CA 1
ATOM 717 C C . THR A 1 88 ? -0.484 -0.725 -15.527 1.00 92.75 88 THR A C 1
ATOM 719 O O . THR A 1 88 ? -0.261 -0.392 -14.363 1.00 92.75 88 THR A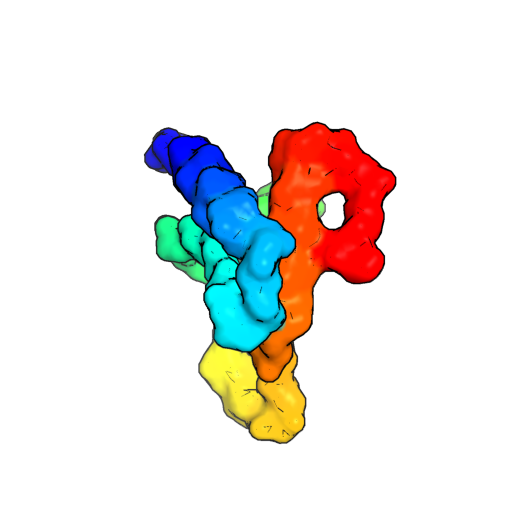 O 1
ATOM 722 N N . ALA A 1 89 ? 0.472 -1.054 -16.391 1.00 93.31 89 ALA A N 1
ATOM 723 C CA . ALA A 1 89 ? 1.898 -1.073 -16.093 1.00 93.31 89 ALA A CA 1
ATOM 7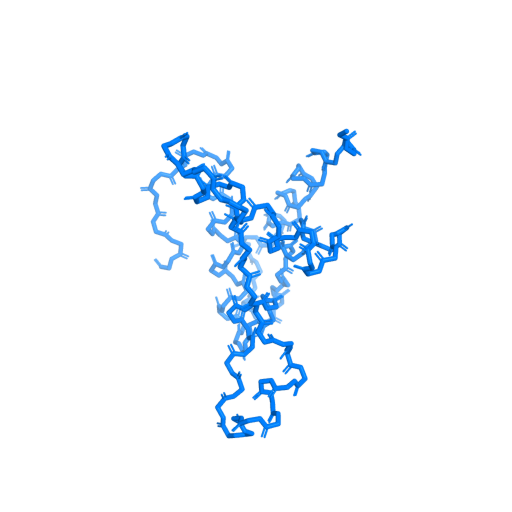24 C C . ALA A 1 89 ? 2.404 0.271 -15.519 1.00 93.31 89 ALA A C 1
ATOM 726 O O . ALA A 1 89 ? 3.114 0.317 -14.513 1.00 93.31 89 ALA A O 1
ATOM 727 N N . GLY A 1 90 ? 1.933 1.392 -16.079 1.00 94.75 90 GLY A N 1
ATOM 728 C CA . GLY A 1 90 ? 2.230 2.729 -15.558 1.00 94.75 90 GLY A CA 1
ATOM 729 C C . GLY A 1 90 ? 1.724 2.958 -14.126 1.00 94.75 90 GLY A C 1
ATOM 730 O O . GLY A 1 90 ? 2.368 3.677 -13.363 1.00 94.75 90 GLY A O 1
ATOM 731 N N . GLY A 1 91 ? 0.619 2.316 -13.729 1.00 94.88 91 GLY A N 1
ATOM 732 C CA . GLY A 1 91 ? 0.117 2.334 -12.353 1.00 94.88 91 GLY A CA 1
ATOM 733 C C . GLY A 1 91 ? 1.122 1.746 -11.360 1.00 94.88 91 GLY A C 1
ATOM 734 O O . GLY A 1 91 ? 1.425 2.387 -10.352 1.00 94.88 91 GLY A O 1
ATOM 735 N N . ASN A 1 92 ? 1.727 0.601 -11.698 1.00 96.31 92 ASN A N 1
ATOM 736 C CA . ASN A 1 92 ? 2.766 -0.041 -10.881 1.00 96.31 92 ASN A CA 1
ATOM 737 C C . ASN A 1 92 ? 4.010 0.846 -10.722 1.00 96.31 92 ASN A C 1
ATOM 739 O O . ASN A 1 92 ? 4.551 0.978 -9.621 1.00 96.31 92 ASN A O 1
ATOM 743 N N . ARG A 1 93 ? 4.443 1.522 -11.795 1.00 96.31 93 ARG A N 1
ATOM 744 C CA . ARG A 1 93 ? 5.535 2.506 -11.708 1.00 96.31 93 ARG A CA 1
ATOM 745 C C . ARG A 1 93 ? 5.186 3.644 -10.749 1.00 96.31 93 ARG A C 1
ATOM 747 O O . ARG A 1 93 ? 5.997 3.987 -9.888 1.00 96.31 93 ARG A O 1
ATOM 754 N N . VAL A 1 94 ? 4.002 4.240 -10.897 1.00 95.88 94 VAL A N 1
ATOM 755 C CA . VAL A 1 94 ? 3.587 5.406 -10.100 1.00 95.88 94 VAL A CA 1
ATOM 756 C C . VAL A 1 94 ? 3.487 5.058 -8.615 1.00 95.88 94 VAL A C 1
ATOM 758 O O . VAL A 1 94 ? 3.992 5.824 -7.795 1.00 95.88 94 VAL A O 1
ATOM 761 N N . VAL A 1 95 ? 2.903 3.913 -8.245 1.00 96.19 95 VAL A N 1
ATOM 762 C CA . VAL A 1 95 ? 2.791 3.513 -6.829 1.00 96.19 95 VAL A CA 1
ATOM 763 C C . VAL A 1 95 ? 4.159 3.234 -6.200 1.00 96.19 95 VAL A C 1
ATOM 765 O O . VAL A 1 95 ? 4.439 3.744 -5.114 1.00 96.19 95 VAL A O 1
ATOM 768 N N . ASN A 1 96 ? 5.059 2.542 -6.907 1.00 97.06 96 ASN A N 1
ATOM 769 C CA . ASN A 1 96 ? 6.422 2.317 -6.423 1.00 97.06 96 ASN A CA 1
ATOM 770 C C . ASN A 1 96 ? 7.173 3.642 -6.254 1.00 97.06 96 ASN A C 1
ATOM 772 O O . ASN A 1 96 ? 7.834 3.858 -5.237 1.00 97.06 96 ASN A O 1
ATOM 776 N N . LYS A 1 97 ? 7.043 4.567 -7.215 1.0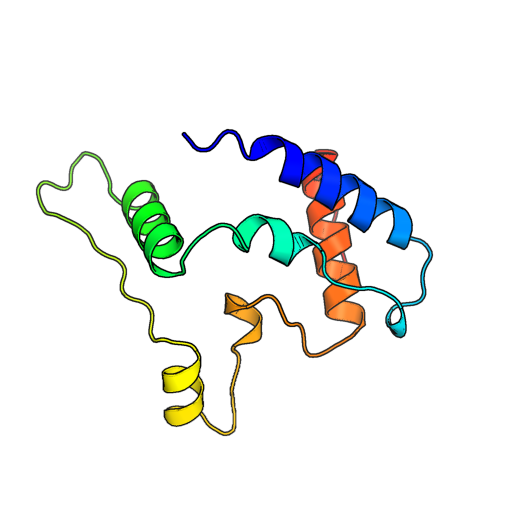0 96.75 97 LYS A N 1
ATOM 777 C CA . LYS A 1 97 ? 7.685 5.884 -7.129 1.00 96.75 97 LYS A CA 1
ATOM 778 C C . LYS A 1 97 ? 7.114 6.732 -5.995 1.00 96.75 97 LYS A C 1
ATOM 780 O O . LYS A 1 97 ? 7.877 7.397 -5.298 1.00 96.75 97 LYS A O 1
ATOM 785 N N . ALA A 1 98 ? 5.800 6.693 -5.784 1.00 96.88 98 ALA A N 1
ATOM 786 C CA . ALA A 1 98 ? 5.150 7.373 -4.670 1.00 96.88 98 ALA A CA 1
ATOM 787 C C . ALA A 1 98 ? 5.661 6.843 -3.325 1.00 96.88 98 ALA A C 1
ATOM 789 O O . ALA A 1 98 ? 5.989 7.636 -2.444 1.00 96.88 98 ALA A O 1
ATOM 790 N N . PHE A 1 99 ? 5.804 5.522 -3.196 1.00 97.50 99 PHE A N 1
ATOM 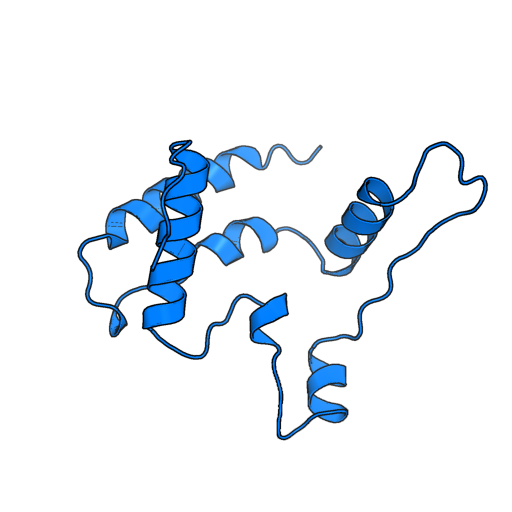791 C CA . PHE A 1 99 ? 6.355 4.907 -1.994 1.00 97.50 99 PHE A CA 1
ATOM 792 C C . PHE A 1 99 ? 7.824 5.287 -1.759 1.00 97.50 99 PHE A C 1
ATOM 794 O O . PHE A 1 99 ? 8.186 5.655 -0.644 1.00 97.50 99 PHE A O 1
ATOM 801 N N . ILE A 1 100 ? 8.656 5.296 -2.806 1.00 97.81 100 ILE A N 1
ATOM 802 C CA . ILE A 1 100 ? 10.045 5.783 -2.727 1.00 97.81 100 ILE A CA 1
ATOM 803 C C . ILE A 1 100 ? 10.082 7.241 -2.255 1.00 97.81 100 ILE A C 1
ATOM 805 O O . ILE A 1 100 ? 10.844 7.569 -1.351 1.00 97.81 100 ILE A O 1
ATOM 809 N N . ASN A 1 101 ? 9.253 8.117 -2.833 1.00 97.50 101 ASN A N 1
ATOM 810 C CA . ASN A 1 101 ? 9.203 9.525 -2.440 1.00 97.50 101 ASN A CA 1
ATOM 811 C C . ASN A 1 101 ? 8.792 9.687 -0.971 1.00 97.50 101 ASN A C 1
ATOM 813 O O . ASN A 1 101 ? 9.405 10.482 -0.262 1.00 97.50 101 ASN A O 1
ATOM 817 N N . PHE A 1 102 ? 7.794 8.927 -0.510 1.00 96.81 102 PHE A N 1
ATOM 818 C CA . PHE A 1 102 ? 7.391 8.893 0.896 1.00 96.81 102 PHE A CA 1
ATOM 819 C C . PHE A 1 102 ? 8.555 8.472 1.801 1.00 96.81 102 PHE A C 1
ATOM 821 O O . PHE A 1 102 ? 8.884 9.195 2.741 1.00 96.81 102 PHE A O 1
ATOM 828 N N . TYR A 1 103 ? 9.211 7.354 1.482 1.00 97.25 103 TYR A N 1
ATOM 829 C CA . TYR A 1 103 ? 10.320 6.810 2.266 1.00 97.25 103 TYR A CA 1
ATOM 830 C C . TYR A 1 103 ? 11.517 7.776 2.325 1.00 97.25 103 TYR A C 1
ATOM 832 O O . TYR A 1 103 ? 12.121 7.972 3.375 1.00 97.25 103 TYR A O 1
ATOM 840 N N . GLU A 1 104 ? 11.842 8.432 1.208 1.00 97.25 104 GLU A N 1
ATOM 841 C CA . GLU A 1 104 ? 12.937 9.406 1.106 1.00 97.25 104 GLU A CA 1
ATOM 842 C C . GLU A 1 104 ? 12.549 10.820 1.601 1.00 97.25 104 GLU A C 1
ATOM 844 O O . GLU A 1 104 ? 13.369 11.738 1.539 1.00 97.25 104 GLU A O 1
ATOM 849 N N . GLY A 1 105 ? 11.308 11.037 2.060 1.00 96.31 105 GLY A N 1
ATOM 850 C CA . GLY A 1 105 ? 10.820 12.343 2.524 1.00 96.31 105 GLY A CA 1
ATOM 851 C C . GLY A 1 105 ? 10.722 13.411 1.425 1.00 96.31 105 GLY A C 1
ATOM 852 O O . GLY A 1 105 ? 10.786 14.610 1.701 1.00 96.31 105 GLY A O 1
ATOM 853 N N . LYS A 1 106 ? 10.595 12.999 0.159 1.00 95.56 106 LYS A N 1
ATOM 854 C CA . LYS A 1 106 ? 10.539 13.892 -1.003 1.00 95.56 106 LYS A CA 1
ATOM 855 C C . LYS A 1 106 ? 9.113 14.358 -1.272 1.00 95.56 106 LYS A C 1
ATOM 857 O O . LYS A 1 106 ? 8.239 13.568 -1.615 1.00 95.56 106 LYS A O 1
ATOM 862 N N . ASN A 1 107 ? 8.906 15.673 -1.250 1.00 91.62 107 ASN A N 1
ATOM 863 C CA . ASN A 1 107 ? 7.653 16.295 -1.679 1.00 91.62 107 ASN A CA 1
ATOM 864 C C . ASN A 1 107 ? 7.616 16.481 -3.210 1.00 91.62 107 ASN A C 1
ATOM 866 O O . ASN A 1 107 ? 7.614 17.601 -3.720 1.00 91.62 107 ASN A O 1
ATOM 870 N N . ALA A 1 108 ? 7.669 15.371 -3.947 1.00 90.44 108 ALA A N 1
ATOM 871 C CA . ALA A 1 108 ? 7.633 15.341 -5.406 1.00 90.44 108 ALA A CA 1
ATOM 872 C C . ALA A 1 108 ? 6.472 14.472 -5.902 1.00 90.44 108 ALA A C 1
ATOM 874 O O . ALA A 1 108 ? 6.113 13.469 -5.280 1.00 90.44 108 ALA A O 1
ATOM 875 N N . ARG A 1 109 ? 5.896 14.841 -7.052 1.00 84.56 109 ARG A N 1
ATOM 876 C CA . ARG A 1 109 ? 4.886 14.014 -7.723 1.00 84.56 109 ARG A CA 1
ATOM 877 C C . ARG A 1 109 ? 5.537 12.747 -8.281 1.00 84.56 109 ARG A C 1
ATOM 879 O O . ARG A 1 109 ? 6.695 12.760 -8.686 1.00 84.56 109 ARG A O 1
ATOM 886 N N . ALA A 1 110 ? 4.785 11.651 -8.251 1.00 87.50 110 ALA A N 1
ATOM 887 C CA . ALA A 1 110 ? 5.226 10.343 -8.734 1.00 87.50 110 ALA A CA 1
ATOM 888 C C . ALA A 1 110 ? 4.918 10.099 -10.226 1.00 87.50 110 ALA A C 1
ATOM 890 O O . ALA A 1 110 ? 5.358 9.088 -10.770 1.00 87.50 110 ALA A O 1
ATOM 891 N N . TYR A 1 111 ? 4.163 11.007 -10.858 1.00 82.19 111 TYR A N 1
ATOM 892 C CA . TYR A 1 111 ? 3.782 10.992 -12.273 1.00 82.19 111 TYR A CA 1
ATOM 893 C C . TYR A 1 111 ? 4.396 12.167 -13.033 1.00 82.19 111 TYR A C 1
ATOM 895 O O . TYR A 1 111 ? 4.690 13.198 -12.379 1.00 82.19 111 TYR A O 1
#

Foldseek 3Di:
DPPCVVLLVVLLVLLVVCLPPDLVPFDQSVLSVCVVDDPQRVQVVVQVVPDDPVDPDRGGDDDDDLVVCCVVCVPCSVCCVPRVPDPGSVSRQLNSQVSNCVVVVHPDHSD

Secondary structure (DSSP, 8-state):
----THHHHHHHHHHHHTTTS-GGG----THHHHTTS-HHHHHHHHHHHH--TT--S-----PPPHHHHHHH-TT---THHHH---SSHHHHHHHHHHHHHHHTT------

Sequence (111 aa):
ERKLFYIVDEVYAKCKSQENLKDEEVTNFVTEIYAPFEPQEVSDKISEILTSSDIKAEVKIIFQTVENLHIACPKNLGDWYFTGDYPTAGGNRVVNKAFINFYEGKNARAY